Protein AF-A0A0A8K6M9-F1 (afdb_monomer_lite)

Radius of gyration: 19.31 Å; chains: 1; bounding box: 68×28×31 Å

Foldseek 3Di:
DDDDDDPDDPPPDPPDDPPPPPLLNVLLCLLLVLLVCLVVVHDDDPVSLVSNLVSLVSNLVPDPDPVSNVSSQVSNCSSPVDGDDD

Organism: NCBI:txid1384459

Structure (mmCIF, N/CA/C/O backbone):
data_AF-A0A0A8K6M9-F1
#
_entry.id   AF-A0A0A8K6M9-F1
#
loop_
_atom_site.group_PDB
_atom_site.id
_atom_site.type_symbol
_atom_site.label_atom_id
_atom_site.label_alt_id
_atom_site.label_comp_id
_atom_site.label_asym_id
_atom_site.label_entity_id
_atom_site.label_seq_id
_atom_site.pdbx_PDB_ins_code
_atom_site.Cartn_x
_atom_site.Cartn_y
_atom_site.Cartn_z
_atom_site.occupancy
_atom_site.B_iso_or_equiv
_atom_site.auth_seq_id
_atom_site.auth_comp_id
_atom_site.auth_asym_id
_atom_site.auth_atom_id
_atom_site.pdbx_PDB_model_num
ATOM 1 N N . MET A 1 1 ? -57.742 -23.180 -16.161 1.00 47.97 1 MET A N 1
ATOM 2 C CA . MET A 1 1 ? -56.474 -23.937 -16.089 1.00 47.97 1 MET A CA 1
ATOM 3 C C . MET A 1 1 ? -55.821 -23.929 -17.463 1.00 47.97 1 MET A C 1
ATOM 5 O O . MET A 1 1 ? -56.350 -24.564 -18.364 1.00 47.97 1 MET A O 1
ATOM 9 N N . ARG A 1 2 ? -54.737 -23.172 -17.658 1.00 47.09 2 ARG A N 1
ATOM 10 C CA . ARG A 1 2 ? -53.876 -23.257 -18.849 1.00 47.09 2 ARG A CA 1
ATOM 11 C C . ARG A 1 2 ? -52.430 -23.078 -18.392 1.00 47.09 2 ARG A C 1
ATOM 13 O O . ARG A 1 2 ? -52.136 -22.169 -17.622 1.00 47.09 2 ARG A O 1
ATOM 20 N N . ALA A 1 3 ? -51.609 -24.052 -18.765 1.00 45.12 3 ALA A N 1
ATOM 21 C CA . ALA A 1 3 ? -50.292 -24.325 -18.217 1.00 45.12 3 ALA A CA 1
ATOM 22 C C . ALA A 1 3 ? -49.302 -23.182 -18.481 1.00 45.12 3 ALA A C 1
ATOM 24 O O . ALA A 1 3 ? -49.206 -22.665 -19.592 1.00 45.12 3 ALA A O 1
ATOM 25 N N . ARG A 1 4 ? -48.568 -22.806 -17.431 1.00 52.00 4 ARG A N 1
ATOM 26 C CA . ARG A 1 4 ? -47.446 -21.869 -17.476 1.00 52.00 4 ARG A CA 1
ATOM 27 C C . ARG A 1 4 ? -46.248 -22.574 -18.112 1.00 52.00 4 ARG A C 1
ATOM 29 O O . ARG A 1 4 ? -45.699 -23.491 -17.509 1.00 52.00 4 ARG A O 1
ATOM 36 N N . ALA A 1 5 ? -45.839 -22.144 -19.301 1.00 48.72 5 ALA A N 1
ATOM 37 C CA . ALA A 1 5 ? -44.541 -22.501 -19.858 1.00 48.72 5 ALA A CA 1
ATOM 38 C C . ALA A 1 5 ? -43.476 -21.612 -19.196 1.00 48.72 5 ALA A C 1
ATOM 40 O O . ALA A 1 5 ? -43.298 -20.455 -19.571 1.00 48.72 5 ALA A O 1
ATOM 41 N N . PHE A 1 6 ? -42.815 -22.133 -18.162 1.00 51.09 6 PHE A N 1
ATOM 42 C CA . PHE A 1 6 ? -41.592 -21.541 -17.626 1.00 51.09 6 PHE A CA 1
ATOM 43 C C . PHE A 1 6 ? -40.447 -21.870 -18.588 1.00 51.09 6 PHE A C 1
ATOM 45 O O . PHE A 1 6 ? -39.918 -22.979 -18.580 1.00 51.09 6 PHE A O 1
ATOM 52 N N . ALA A 1 7 ? -40.088 -20.916 -19.445 1.00 53.69 7 ALA A N 1
ATOM 53 C CA . ALA A 1 7 ? -38.843 -20.975 -20.196 1.00 53.69 7 ALA A CA 1
ATOM 54 C C . ALA A 1 7 ? -37.688 -20.707 -19.220 1.00 53.69 7 ALA A C 1
ATOM 56 O O . ALA A 1 7 ? -37.486 -19.579 -18.771 1.00 53.69 7 ALA A O 1
ATOM 57 N N . ALA A 1 8 ? -36.969 -21.763 -18.844 1.00 52.16 8 ALA A N 1
ATOM 58 C CA . ALA A 1 8 ? -35.749 -21.665 -18.060 1.00 52.16 8 ALA A CA 1
ATOM 59 C C . ALA A 1 8 ? -34.637 -21.079 -18.942 1.00 52.16 8 ALA A C 1
ATOM 61 O O . ALA A 1 8 ? -34.100 -21.755 -19.818 1.00 52.16 8 ALA A O 1
ATOM 62 N N . ILE A 1 9 ? -34.310 -19.806 -18.726 1.00 64.94 9 ILE A N 1
ATOM 63 C CA . ILE A 1 9 ? -33.105 -19.190 -19.279 1.00 64.94 9 ILE A CA 1
ATOM 64 C C . ILE A 1 9 ? -31.931 -19.725 -18.457 1.00 64.94 9 ILE A C 1
ATOM 66 O O . ILE A 1 9 ? -31.712 -19.307 -17.322 1.00 64.94 9 ILE A O 1
ATOM 70 N N . VAL A 1 10 ? -31.198 -20.684 -19.019 1.00 60.12 10 VAL A N 1
ATOM 71 C CA . VAL A 1 10 ? -29.897 -21.104 -18.495 1.00 60.12 10 VAL A CA 1
ATOM 72 C C . VAL A 1 10 ? -28.905 -19.996 -18.840 1.00 60.12 10 VAL A C 1
ATOM 74 O O . VAL A 1 10 ? -28.395 -19.926 -19.956 1.00 60.12 10 VAL A O 1
ATOM 77 N N . LEU A 1 11 ? -28.669 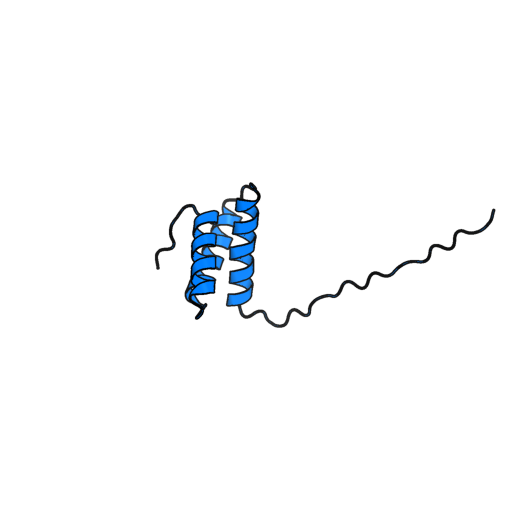-19.088 -17.894 1.00 56.53 11 LEU A N 1
ATOM 78 C CA . LEU A 1 11 ? -27.522 -18.187 -17.939 1.00 56.53 11 LEU A CA 1
ATOM 79 C C . LEU A 1 11 ? -26.265 -19.045 -17.765 1.00 56.53 11 LEU A C 1
ATOM 81 O O . LEU A 1 11 ? -25.962 -19.505 -16.665 1.00 56.53 11 LEU A O 1
ATOM 85 N N . LEU A 1 12 ? -25.562 -19.294 -18.873 1.00 49.84 12 LEU A N 1
ATOM 86 C CA . LEU A 1 12 ? -24.191 -19.791 -18.855 1.00 49.84 12 LEU A CA 1
ATOM 87 C C . LEU A 1 12 ? -23.342 -18.770 -18.091 1.00 49.84 12 LEU A C 1
ATOM 89 O O . LEU A 1 12 ? -22.989 -17.720 -18.625 1.00 49.84 12 LEU A O 1
ATOM 93 N N . ALA A 1 13 ? -23.014 -19.082 -16.839 1.00 53.78 13 ALA A N 1
ATOM 94 C CA . ALA A 1 13 ? -21.902 -18.447 -16.159 1.00 53.78 13 ALA A CA 1
ATOM 95 C C . ALA A 1 13 ? -20.634 -18.818 -16.936 1.00 53.78 13 ALA A C 1
ATOM 97 O O . ALA A 1 13 ? -20.213 -19.976 -16.953 1.00 53.78 13 ALA A O 1
ATOM 98 N N . SER A 1 14 ? -20.047 -17.843 -17.621 1.00 51.19 14 SER A N 1
ATOM 99 C CA . SER A 1 14 ? -18.685 -17.930 -18.125 1.00 51.19 14 SER A CA 1
ATOM 100 C C . SER A 1 14 ? -17.747 -18.065 -16.928 1.00 51.19 14 SER A C 1
ATOM 102 O O . SER A 1 14 ? -17.291 -17.074 -16.364 1.00 51.19 14 SER A O 1
ATOM 104 N N . ALA A 1 15 ? -17.488 -19.308 -16.526 1.00 52.31 15 ALA A N 1
ATOM 105 C CA . ALA A 1 15 ? -16.336 -19.659 -15.721 1.00 52.31 15 ALA A CA 1
ATOM 106 C C . ALA A 1 15 ? -15.095 -19.303 -16.549 1.00 52.31 15 ALA A C 1
ATOM 108 O O . ALA A 1 15 ? -14.700 -20.035 -17.461 1.00 52.31 15 ALA A O 1
ATOM 109 N N . GLY A 1 16 ? -14.529 -18.126 -16.276 1.00 48.88 16 GLY A N 1
ATOM 110 C CA . GLY A 1 16 ? -13.179 -17.796 -16.703 1.00 48.88 16 GLY A CA 1
ATOM 111 C C . GLY A 1 16 ? -12.263 -18.929 -16.255 1.00 48.88 16 GLY A C 1
ATOM 112 O O . GLY A 1 16 ? -12.293 -19.337 -15.096 1.00 48.88 16 GLY A O 1
ATOM 113 N N . HIS A 1 17 ? -11.520 -19.501 -17.196 1.00 44.75 17 HIS A N 1
ATOM 114 C CA . HIS A 1 17 ? -10.521 -20.516 -16.898 1.00 44.75 17 HIS A CA 1
ATOM 115 C C . HIS A 1 17 ? -9.519 -19.945 -15.885 1.00 44.75 17 HIS A C 1
ATOM 117 O O . HIS A 1 17 ? -8.842 -18.973 -16.233 1.00 44.75 17 HIS A O 1
ATOM 123 N N . PRO A 1 18 ? -9.331 -20.548 -14.697 1.00 48.03 18 PRO A N 1
ATOM 124 C CA . PRO A 1 18 ? -8.140 -20.285 -13.923 1.00 48.03 18 PRO A CA 1
ATOM 125 C C . PRO A 1 18 ? -7.019 -21.064 -14.617 1.00 48.03 18 PRO A C 1
ATOM 127 O O . PRO A 1 18 ? -6.691 -22.193 -14.258 1.00 48.03 18 PRO A O 1
ATOM 130 N N . GLY A 1 19 ? -6.432 -20.473 -15.662 1.00 53.12 19 GLY A N 1
ATOM 131 C CA . GLY A 1 19 ? -5.014 -20.732 -15.893 1.00 53.12 19 GLY A CA 1
ATOM 132 C C . GLY A 1 19 ? -4.272 -20.400 -14.593 1.00 53.12 19 GLY A C 1
ATOM 133 O O . GLY A 1 19 ? -4.781 -19.582 -13.823 1.00 53.12 19 GLY A O 1
ATOM 134 N N . PRO A 1 20 ? -3.126 -21.029 -14.290 1.00 45.69 20 PRO A N 1
ATOM 135 C CA . PRO A 1 20 ? -2.387 -20.692 -13.085 1.00 45.69 20 PRO A CA 1
ATOM 136 C C . PRO A 1 20 ? -2.068 -19.199 -13.152 1.00 45.69 20 PRO A C 1
ATOM 138 O O . PRO A 1 20 ? -1.218 -18.776 -13.937 1.00 45.69 20 PRO A O 1
ATOM 141 N N . ALA A 1 21 ? -2.804 -18.390 -12.390 1.00 53.91 21 ALA A N 1
ATOM 142 C CA . ALA A 1 21 ? -2.458 -17.002 -12.197 1.00 53.91 21 ALA A CA 1
ATOM 143 C C . ALA A 1 21 ? -1.071 -17.053 -11.567 1.00 53.91 21 ALA A C 1
ATOM 145 O O . ALA A 1 21 ? -0.893 -17.631 -10.491 1.00 53.91 21 ALA A O 1
ATOM 146 N N . SER A 1 22 ? -0.062 -16.551 -12.281 1.00 59.59 22 SER A N 1
ATOM 147 C CA . SER A 1 22 ? 1.260 -16.343 -11.699 1.00 59.59 22 SER A CA 1
ATOM 148 C C . SER A 1 22 ? 1.039 -15.655 -10.357 1.00 59.59 22 SER A C 1
ATOM 150 O O . SER A 1 22 ? 0.270 -14.701 -10.321 1.00 59.59 22 SER A O 1
ATOM 152 N N . ALA A 1 23 ? 1.652 -16.133 -9.271 1.00 60.94 23 ALA A N 1
ATOM 153 C CA . ALA A 1 23 ? 1.354 -15.659 -7.911 1.00 60.94 23 ALA A CA 1
ATOM 154 C C . ALA A 1 23 ? 1.291 -14.117 -7.807 1.00 60.94 23 ALA A C 1
ATOM 156 O O . ALA A 1 23 ? 0.400 -13.579 -7.166 1.00 60.94 23 ALA A O 1
ATOM 157 N N . SER A 1 24 ? 2.132 -13.413 -8.576 1.00 74.25 24 SER A N 1
ATOM 158 C CA . SER A 1 24 ? 2.127 -11.951 -8.717 1.00 74.25 24 SER A CA 1
ATOM 159 C C . SER A 1 24 ? 0.812 -11.321 -9.209 1.00 74.25 24 SER A C 1
ATOM 161 O O . SER A 1 24 ? 0.535 -10.186 -8.835 1.00 74.25 24 SER A O 1
ATOM 163 N N . ALA A 1 25 ? 0.038 -11.983 -10.070 1.00 83.44 25 ALA A N 1
ATOM 164 C CA . ALA A 1 25 ? -1.244 -11.475 -10.558 1.00 83.44 25 ALA A CA 1
ATOM 165 C C . ALA A 1 25 ? -2.324 -11.605 -9.478 1.00 83.44 25 ALA A C 1
ATOM 167 O O . ALA A 1 25 ? -2.995 -10.623 -9.183 1.00 83.44 25 ALA A O 1
ATOM 168 N N . ALA A 1 26 ? -2.406 -12.770 -8.829 1.00 91.81 26 ALA A N 1
ATOM 169 C CA . ALA A 1 26 ? -3.323 -12.993 -7.712 1.00 91.81 26 ALA A CA 1
ATOM 170 C C . ALA A 1 26 ? -3.001 -12.070 -6.522 1.00 91.81 26 ALA A C 1
ATOM 172 O O . ALA A 1 26 ? -3.899 -11.489 -5.920 1.00 91.81 26 ALA A O 1
ATOM 173 N N . ASP A 1 27 ? -1.713 -11.873 -6.225 1.00 96.00 27 ASP A N 1
ATOM 174 C CA . ASP A 1 27 ? -1.253 -10.921 -5.210 1.00 96.00 27 ASP A CA 1
ATOM 175 C C . ASP A 1 27 ? -1.650 -9.474 -5.560 1.00 96.00 27 ASP A C 1
ATOM 177 O O . ASP A 1 27 ? -2.063 -8.710 -4.688 1.00 96.00 27 ASP A O 1
ATOM 181 N N . GLY A 1 28 ? -1.566 -9.099 -6.840 1.00 95.50 28 GLY A N 1
ATOM 182 C CA . GLY A 1 28 ? -2.009 -7.791 -7.321 1.00 95.50 28 GLY A CA 1
ATOM 183 C C . GLY A 1 28 ? -3.522 -7.594 -7.196 1.00 95.50 28 GLY A C 1
ATOM 184 O O . GLY A 1 28 ? -3.959 -6.546 -6.730 1.00 95.50 28 GLY A O 1
ATOM 185 N N . GLU A 1 29 ? -4.320 -8.599 -7.558 1.00 96.88 29 GLU A N 1
ATOM 186 C CA . GLU A 1 29 ? -5.783 -8.566 -7.423 1.00 96.88 29 GLU A CA 1
ATOM 187 C C . GLU A 1 29 ? -6.219 -8.465 -5.957 1.00 96.88 29 GLU A C 1
ATOM 189 O O . GLU A 1 29 ? -7.076 -7.647 -5.630 1.00 96.88 29 GLU A O 1
ATOM 194 N N . LEU A 1 30 ? -5.594 -9.237 -5.061 1.00 97.56 30 LEU A N 1
ATOM 195 C CA . LEU A 1 30 ? -5.859 -9.158 -3.622 1.00 97.56 30 LEU A CA 1
ATOM 196 C C . LEU A 1 30 ? -5.485 -7.787 -3.049 1.00 97.56 30 LEU A C 1
ATOM 198 O O . LEU A 1 30 ? -6.261 -7.210 -2.289 1.00 97.56 30 LEU A O 1
ATOM 202 N N . CYS A 1 31 ? -4.326 -7.248 -3.440 1.00 97.94 31 CYS A N 1
ATOM 203 C CA . CYS A 1 31 ? -3.871 -5.929 -3.010 1.00 97.94 31 CYS A CA 1
ATOM 204 C C . CYS A 1 31 ? -4.856 -4.822 -3.415 1.00 97.94 31 CYS A C 1
ATOM 206 O O . CYS A 1 31 ? -5.324 -4.053 -2.574 1.00 97.94 31 CYS A O 1
ATOM 208 N N . LEU A 1 32 ? -5.192 -4.759 -4.706 1.00 98.12 32 LEU A N 1
ATOM 209 C CA . LEU A 1 32 ? -6.070 -3.722 -5.242 1.00 98.12 32 LEU A CA 1
ATOM 210 C C . LEU A 1 32 ? -7.507 -3.888 -4.734 1.00 98.12 32 LEU A C 1
ATOM 212 O O . LEU A 1 32 ? -8.116 -2.907 -4.327 1.00 98.12 32 LEU A O 1
ATOM 216 N N . GLY A 1 33 ? -8.026 -5.116 -4.665 1.00 98.25 33 GLY A N 1
ATOM 217 C CA . GLY A 1 33 ? -9.378 -5.374 -4.167 1.00 98.25 33 GLY A CA 1
ATOM 218 C C . GLY A 1 33 ? -9.557 -5.019 -2.687 1.00 98.25 33 GLY A C 1
ATOM 219 O O . GLY A 1 33 ? -10.617 -4.539 -2.286 1.00 98.25 33 GLY A O 1
ATOM 220 N N . ALA A 1 34 ? -8.527 -5.207 -1.857 1.00 98.38 34 ALA A N 1
ATOM 221 C CA . ALA A 1 34 ? -8.555 -4.757 -0.466 1.00 98.38 34 ALA A CA 1
ATOM 222 C C . ALA A 1 34 ? -8.573 -3.224 -0.361 1.00 98.38 34 ALA A C 1
ATOM 224 O O . ALA A 1 34 ? -9.357 -2.678 0.416 1.00 98.38 34 ALA A O 1
ATOM 225 N N . ALA A 1 35 ? -7.772 -2.528 -1.173 1.00 98.31 35 ALA A N 1
ATOM 226 C CA . ALA A 1 35 ? -7.794 -1.068 -1.235 1.00 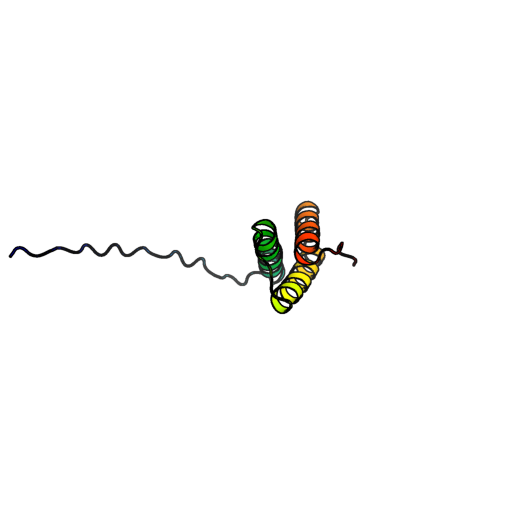98.31 35 ALA A CA 1
ATOM 227 C C . ALA A 1 35 ? -9.148 -0.533 -1.730 1.00 98.31 35 ALA A C 1
ATOM 229 O O . ALA A 1 35 ? -9.707 0.359 -1.103 1.00 98.31 35 ALA A O 1
ATOM 230 N N . GLU A 1 36 ? -9.743 -1.143 -2.759 1.00 98.44 36 GLU A N 1
ATOM 2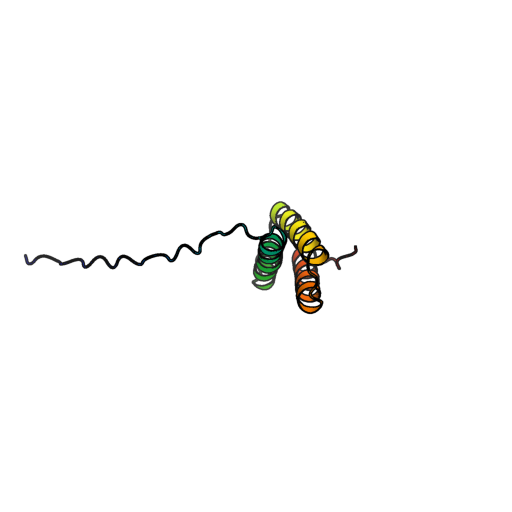31 C CA . GLU A 1 36 ? -11.082 -0.784 -3.249 1.00 98.44 36 GLU A CA 1
ATOM 232 C C . GLU A 1 36 ? -12.162 -0.920 -2.163 1.00 98.44 36 GLU A C 1
ATOM 234 O O . GLU A 1 36 ? -13.068 -0.087 -2.074 1.00 98.44 36 GLU A O 1
ATOM 239 N N . LYS A 1 37 ? -12.076 -1.946 -1.301 1.00 97.94 37 LYS A N 1
ATOM 240 C CA . LYS A 1 37 ? -12.977 -2.071 -0.144 1.00 97.94 37 LYS A CA 1
ATOM 241 C C . LYS A 1 37 ? -12.824 -0.880 0.806 1.00 97.94 37 LYS A C 1
ATOM 243 O O . LYS A 1 37 ? -13.840 -0.307 1.206 1.00 97.94 37 LYS A O 1
ATOM 248 N N . VAL A 1 38 ? -11.584 -0.520 1.150 1.00 97.88 38 VAL A N 1
ATOM 249 C CA . VAL A 1 38 ? -11.274 0.604 2.052 1.00 97.88 38 VAL A CA 1
ATOM 250 C C . VAL A 1 38 ? -11.725 1.935 1.453 1.00 97.88 38 VAL A C 1
ATOM 252 O O . VAL A 1 38 ? -12.403 2.704 2.133 1.00 97.88 38 VAL A O 1
ATOM 255 N N . ASP A 1 39 ? -11.447 2.177 0.172 1.00 97.00 39 ASP A N 1
ATOM 256 C CA . ASP A 1 39 ? -11.899 3.367 -0.560 1.00 97.00 39 ASP A CA 1
ATOM 257 C C . ASP A 1 39 ? -13.432 3.444 -0.629 1.00 97.00 39 ASP A C 1
ATOM 259 O O . ASP A 1 39 ? -14.023 4.523 -0.562 1.00 97.00 39 ASP A O 1
ATOM 263 N N . GLY A 1 40 ? -14.098 2.286 -0.683 1.00 97.62 40 GLY A N 1
ATOM 264 C CA . GLY A 1 40 ? -15.548 2.152 -0.547 1.00 97.62 40 GLY A CA 1
ATOM 265 C C . GLY A 1 40 ? -16.087 2.382 0.872 1.00 97.62 40 GLY A C 1
ATOM 266 O O . GLY A 1 40 ? -17.290 2.234 1.092 1.00 97.62 40 GLY A O 1
ATOM 267 N N . GLY A 1 41 ? -15.232 2.722 1.840 1.00 97.69 41 GLY A N 1
ATOM 268 C CA . GLY A 1 41 ? -15.587 2.977 3.236 1.00 97.69 41 GLY A CA 1
ATOM 269 C C . GLY A 1 41 ? -15.759 1.720 4.092 1.00 97.69 41 GLY A C 1
ATOM 270 O O . GLY A 1 41 ? -16.247 1.816 5.220 1.00 97.69 41 GLY A O 1
ATOM 271 N N . GLN A 1 42 ? -15.390 0.540 3.586 1.00 98.12 42 GLN A N 1
ATOM 272 C CA . GLN A 1 42 ? -15.442 -0.697 4.364 1.00 98.12 42 GLN A CA 1
ATOM 273 C C . GLN A 1 42 ? -14.241 -0.783 5.308 1.00 98.12 42 GLN A C 1
ATOM 275 O O . GLN A 1 42 ? -13.128 -0.382 4.978 1.00 98.12 42 GLN A O 1
ATOM 280 N N . THR A 1 43 ? -14.466 -1.339 6.496 1.00 96.62 43 THR A N 1
ATOM 281 C CA . THR A 1 43 ? -13.392 -1.660 7.440 1.00 96.62 43 THR A CA 1
ATOM 282 C C . THR A 1 43 ? -12.963 -3.105 7.235 1.00 96.62 43 THR A C 1
ATOM 284 O O . THR A 1 43 ? -13.808 -3.998 7.256 1.00 96.62 43 THR A O 1
ATOM 287 N N . LEU A 1 44 ? -11.664 -3.324 7.049 1.00 96.81 44 LEU A N 1
ATOM 288 C CA . LEU A 1 44 ? -11.069 -4.655 6.964 1.00 96.81 44 LEU A CA 1
ATOM 289 C C . LEU A 1 44 ? -10.796 -5.213 8.365 1.00 96.81 44 LEU A C 1
ATOM 291 O O . LEU A 1 44 ? -10.480 -4.456 9.289 1.00 96.81 44 LEU A O 1
ATOM 295 N N . SER A 1 45 ? -10.894 -6.534 8.527 1.00 98.00 45 SER A N 1
ATOM 296 C CA . SER A 1 45 ? -10.398 -7.196 9.738 1.00 98.00 45 SER A CA 1
ATOM 297 C C . SER A 1 45 ? -8.868 -7.120 9.825 1.00 98.00 45 SER A C 1
ATOM 299 O O . SER A 1 45 ? -8.185 -6.840 8.840 1.00 98.00 45 SER A O 1
ATOM 301 N N . ALA A 1 46 ? -8.307 -7.399 11.004 1.00 97.56 46 ALA A N 1
ATOM 302 C CA . ALA A 1 46 ? -6.854 -7.453 11.165 1.00 97.56 46 ALA A CA 1
ATOM 303 C C . ALA A 1 46 ? -6.220 -8.521 10.255 1.00 97.56 46 ALA A C 1
ATOM 305 O O . ALA A 1 46 ? -5.182 -8.278 9.649 1.00 97.56 46 ALA A O 1
ATOM 306 N N . GLU A 1 47 ? -6.864 -9.681 10.114 1.00 97.56 47 GLU A N 1
ATOM 307 C CA . GLU A 1 47 ? -6.413 -10.749 9.222 1.00 97.56 47 GLU A CA 1
ATOM 308 C C . GLU A 1 47 ? -6.457 -10.323 7.748 1.00 97.56 47 GLU A C 1
ATOM 310 O O . GLU A 1 47 ? -5.498 -10.573 7.021 1.00 97.56 47 GLU A O 1
ATOM 315 N N . GLU A 1 48 ? -7.523 -9.636 7.317 1.00 97.62 48 GLU A N 1
ATOM 316 C CA . GLU A 1 48 ? -7.628 -9.099 5.953 1.00 97.62 48 GLU A CA 1
ATOM 317 C C . GLU A 1 48 ? -6.545 -8.048 5.672 1.00 97.62 48 GLU A C 1
ATOM 319 O O . GLU A 1 48 ? -5.970 -8.031 4.583 1.00 97.62 48 GLU A O 1
ATOM 324 N N . ILE A 1 49 ? -6.241 -7.188 6.651 1.00 98.12 49 ILE A N 1
ATOM 325 C CA . ILE A 1 49 ? -5.170 -6.190 6.541 1.00 98.12 49 ILE A CA 1
ATOM 326 C C . ILE A 1 49 ? -3.816 -6.879 6.372 1.00 98.12 49 ILE A C 1
ATOM 328 O O . ILE A 1 49 ? -3.058 -6.501 5.482 1.00 98.12 49 ILE A O 1
ATOM 332 N N . GLU A 1 50 ? -3.502 -7.891 7.183 1.00 97.94 50 GLU A N 1
ATOM 333 C CA . GLU A 1 50 ? -2.218 -8.598 7.100 1.00 97.94 50 GLU A CA 1
ATOM 334 C C . GLU A 1 50 ? -2.071 -9.396 5.795 1.00 97.94 50 GLU A C 1
ATOM 336 O O . GLU A 1 50 ? -1.005 -9.385 5.169 1.00 97.94 50 GLU A O 1
ATOM 341 N N . GLU A 1 51 ? -3.144 -10.041 5.330 1.00 97.75 51 GLU A N 1
ATOM 342 C CA . GLU A 1 51 ? -3.152 -10.739 4.043 1.00 97.75 51 GLU A CA 1
ATOM 343 C C . GLU A 1 51 ? -2.915 -9.766 2.880 1.00 97.75 51 GLU A C 1
ATOM 345 O O . GLU A 1 51 ? -2.021 -9.986 2.053 1.00 97.75 51 GLU A O 1
ATOM 350 N N . ALA A 1 52 ? -3.652 -8.652 2.853 1.00 97.69 52 ALA A N 1
ATOM 351 C CA . ALA A 1 52 ? -3.518 -7.623 1.830 1.00 97.69 52 ALA A CA 1
ATOM 352 C C . ALA A 1 52 ? -2.152 -6.921 1.887 1.00 97.69 52 ALA A C 1
ATOM 354 O O . ALA A 1 52 ? -1.528 -6.720 0.845 1.00 97.69 52 ALA A O 1
ATOM 355 N N . ARG A 1 53 ? -1.625 -6.630 3.085 1.00 97.38 53 ARG A N 1
ATOM 356 C CA . ARG A 1 53 ? -0.265 -6.102 3.298 1.00 97.38 53 ARG A CA 1
ATOM 357 C C . ARG A 1 53 ? 0.774 -7.002 2.632 1.00 97.38 53 ARG A C 1
ATOM 359 O O . ARG A 1 53 ? 1.631 -6.521 1.885 1.00 97.38 53 ARG A O 1
ATOM 366 N N . GLY A 1 54 ? 0.688 -8.310 2.878 1.00 96.19 54 GLY A 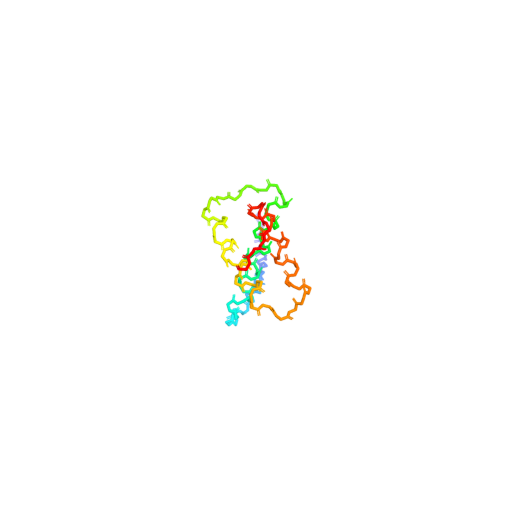N 1
ATOM 367 C CA . GLY A 1 54 ? 1.585 -9.299 2.287 1.00 96.19 54 GLY A CA 1
ATOM 368 C C . GLY A 1 54 ? 1.440 -9.405 0.767 1.00 96.19 54 GLY A C 1
ATOM 369 O O . GLY A 1 54 ? 2.449 -9.440 0.057 1.00 96.19 54 GLY A O 1
ATOM 370 N N . ALA A 1 55 ? 0.204 -9.425 0.265 1.00 97.44 55 ALA A N 1
ATOM 371 C CA . ALA A 1 55 ? -0.095 -9.481 -1.164 1.00 97.44 55 ALA A CA 1
ATOM 372 C C . ALA A 1 55 ? 0.445 -8.244 -1.901 1.00 97.44 55 ALA A C 1
ATOM 374 O O . ALA A 1 55 ? 1.204 -8.380 -2.861 1.00 97.44 55 ALA A O 1
ATOM 375 N N . CYS A 1 56 ? 0.177 -7.041 -1.388 1.00 97.12 56 CYS A N 1
ATOM 376 C CA . CYS A 1 56 ? 0.724 -5.798 -1.923 1.00 97.12 56 CYS A CA 1
ATOM 377 C C . CYS A 1 56 ? 2.258 -5.808 -1.945 1.00 97.12 56 CYS A C 1
ATOM 379 O O . CYS A 1 56 ? 2.854 -5.497 -2.973 1.00 97.12 56 CYS A O 1
ATOM 381 N N . GLY A 1 57 ? 2.918 -6.222 -0.857 1.00 95.94 57 GLY A N 1
ATOM 382 C CA . GLY A 1 57 ? 4.383 -6.289 -0.811 1.00 95.94 57 GLY A CA 1
ATOM 383 C C . GLY A 1 57 ? 4.983 -7.228 -1.867 1.00 95.94 57 GLY A C 1
ATOM 384 O O . GLY A 1 57 ? 5.972 -6.881 -2.524 1.00 95.94 57 GLY A O 1
ATOM 385 N N . ARG A 1 58 ? 4.363 -8.396 -2.089 1.00 95.94 58 ARG A N 1
ATOM 386 C CA . ARG A 1 58 ? 4.770 -9.325 -3.156 1.00 95.94 58 ARG A CA 1
ATOM 387 C C . ARG A 1 58 ? 4.502 -8.750 -4.545 1.00 95.94 58 ARG A C 1
ATOM 389 O O . ARG A 1 58 ? 5.389 -8.826 -5.393 1.00 95.94 58 ARG A O 1
ATOM 396 N N . ALA A 1 59 ? 3.348 -8.123 -4.767 1.00 95.50 59 ALA A N 1
ATOM 397 C CA . ALA A 1 59 ? 2.994 -7.495 -6.041 1.00 95.50 59 ALA A CA 1
ATOM 398 C C . ALA A 1 59 ? 3.934 -6.327 -6.406 1.00 95.50 59 ALA A C 1
ATOM 400 O O . ALA A 1 59 ? 4.420 -6.264 -7.537 1.00 95.50 59 ALA A O 1
ATOM 401 N N . ILE A 1 60 ? 4.265 -5.459 -5.439 1.00 95.19 60 ILE A N 1
ATOM 402 C CA . ILE A 1 60 ? 5.235 -4.355 -5.583 1.00 95.19 60 ILE A CA 1
ATOM 403 C C . ILE A 1 60 ? 6.613 -4.888 -5.982 1.00 95.19 60 ILE A C 1
ATOM 405 O O . ILE A 1 60 ? 7.275 -4.316 -6.847 1.00 95.19 60 ILE A O 1
ATOM 409 N N . THR A 1 61 ? 7.045 -5.982 -5.353 1.00 94.12 61 THR A N 1
ATOM 410 C CA . THR A 1 61 ? 8.362 -6.584 -5.602 1.00 94.12 61 THR A CA 1
ATOM 411 C C . THR A 1 61 ? 8.417 -7.323 -6.940 1.00 94.12 61 THR A C 1
ATOM 413 O O . THR A 1 61 ? 9.441 -7.296 -7.619 1.00 94.12 61 THR A O 1
ATOM 41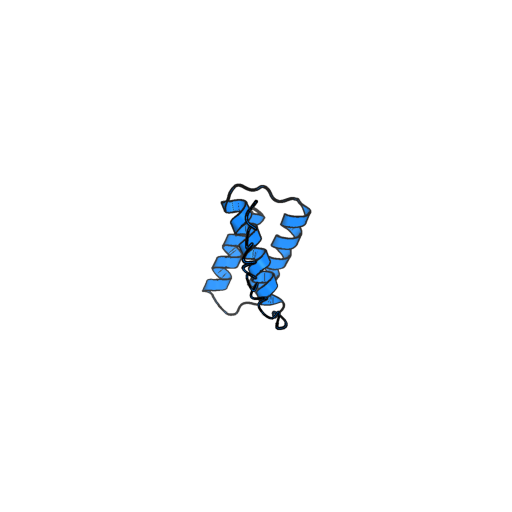6 N N . ALA A 1 62 ? 7.331 -7.995 -7.325 1.00 94.06 62 ALA A N 1
ATOM 417 C CA . ALA A 1 62 ? 7.285 -8.838 -8.515 1.00 94.06 62 ALA A CA 1
ATOM 418 C C . ALA A 1 62 ? 7.040 -8.059 -9.816 1.00 94.06 62 ALA A C 1
ATOM 420 O O . ALA A 1 62 ? 7.414 -8.536 -10.890 1.00 94.06 62 ALA A O 1
ATOM 421 N N . THR A 1 63 ? 6.412 -6.879 -9.754 1.00 92.06 63 THR A N 1
ATOM 422 C CA . THR A 1 63 ? 6.120 -6.106 -10.964 1.00 92.06 63 THR A CA 1
ATOM 423 C C . THR A 1 63 ? 7.360 -5.408 -11.527 1.00 92.06 63 THR A C 1
ATOM 425 O O . THR A 1 63 ? 8.121 -4.749 -10.823 1.00 92.06 63 THR A O 1
ATOM 428 N N . ALA A 1 64 ? 7.533 -5.505 -12.846 1.00 92.00 64 ALA A N 1
ATOM 429 C CA . ALA A 1 64 ? 8.524 -4.731 -13.593 1.00 92.00 64 ALA A CA 1
ATOM 430 C C . ALA A 1 64 ? 7.968 -3.383 -14.099 1.00 92.00 64 ALA A C 1
ATOM 432 O O . ALA A 1 64 ? 8.709 -2.571 -14.653 1.00 92.00 64 ALA A O 1
ATOM 433 N N . SER A 1 65 ? 6.661 -3.141 -13.952 1.00 92.81 65 SER A N 1
ATOM 434 C CA . SER A 1 65 ? 6.006 -1.924 -14.430 1.00 92.81 65 SER A CA 1
ATOM 435 C C . SER A 1 65 ? 6.005 -0.851 -13.347 1.00 92.81 65 SER A C 1
ATOM 437 O O . SER A 1 65 ? 5.414 -1.034 -12.286 1.00 92.81 65 SER A O 1
ATOM 439 N N . ILE A 1 66 ? 6.601 0.309 -13.640 1.00 93.44 66 ILE A N 1
ATOM 440 C CA . ILE A 1 66 ? 6.607 1.466 -12.727 1.00 93.44 66 ILE A CA 1
ATOM 441 C C . ILE A 1 66 ? 5.177 1.924 -12.407 1.00 93.44 66 ILE A C 1
ATOM 443 O O . ILE A 1 66 ? 4.881 2.272 -11.268 1.00 93.44 66 ILE A O 1
ATOM 447 N N . PHE A 1 67 ? 4.276 1.885 -13.392 1.00 94.69 67 PHE A N 1
ATOM 448 C CA . PHE A 1 67 ? 2.884 2.286 -13.197 1.00 94.69 67 PHE A CA 1
ATOM 449 C C . PHE A 1 67 ? 2.141 1.333 -12.262 1.00 94.69 67 PHE A C 1
ATOM 451 O O . PHE A 1 67 ? 1.472 1.788 -11.340 1.00 94.69 67 PHE A O 1
ATOM 458 N N . GLN A 1 68 ? 2.292 0.021 -12.460 1.00 93.62 68 GLN A N 1
ATOM 459 C CA . GLN A 1 68 ? 1.668 -0.961 -11.568 1.00 93.62 68 GLN A CA 1
ATOM 460 C C . GLN A 1 68 ? 2.278 -0.903 -10.172 1.00 93.62 68 GLN A C 1
ATOM 462 O O . GLN A 1 68 ? 1.555 -0.975 -9.187 1.00 93.62 68 GLN A O 1
ATOM 467 N N . LYS A 1 69 ? 3.598 -0.708 -10.082 1.00 95.12 69 LYS A N 1
ATOM 468 C CA . LYS A 1 69 ? 4.281 -0.523 -8.805 1.00 95.12 69 LYS A CA 1
ATOM 469 C C . LYS A 1 69 ? 3.669 0.628 -8.010 1.00 95.12 69 LYS A C 1
ATOM 471 O O . LYS A 1 69 ? 3.323 0.431 -6.853 1.00 95.12 69 LYS A O 1
ATOM 476 N N . TYR A 1 70 ? 3.478 1.785 -8.644 1.00 96.00 70 TYR A N 1
ATOM 477 C CA . TYR A 1 70 ? 2.832 2.928 -8.001 1.00 96.00 70 TYR A CA 1
ATOM 478 C C . TYR A 1 70 ? 1.405 2.598 -7.536 1.00 96.00 70 TYR A C 1
ATOM 480 O O . TYR A 1 70 ? 1.050 2.896 -6.403 1.00 96.00 70 TYR A O 1
ATOM 488 N N . GLN A 1 71 ? 0.603 1.918 -8.363 1.00 97.31 71 GLN A N 1
ATOM 489 C CA . GLN A 1 71 ? -0.752 1.502 -7.972 1.00 97.31 71 GLN A CA 1
ATOM 490 C C . GLN A 1 71 ? -0.754 0.587 -6.741 1.00 97.31 71 GLN A C 1
ATOM 492 O O . GLN A 1 71 ? -1.572 0.770 -5.844 1.00 97.31 71 GLN A O 1
ATOM 497 N N . PHE A 1 72 ? 0.173 -0.369 -6.669 1.00 97.50 72 PHE A N 1
ATOM 498 C CA . PHE A 1 72 ? 0.284 -1.252 -5.511 1.00 97.50 72 PHE A CA 1
ATOM 499 C C . PHE A 1 72 ? 0.817 -0.534 -4.264 1.00 97.50 72 PHE A C 1
ATOM 501 O O . PHE A 1 72 ? 0.393 -0.861 -3.161 1.00 97.50 72 PHE A O 1
ATOM 508 N N . GLU A 1 73 ? 1.712 0.447 -4.408 1.00 97.56 73 GLU A N 1
ATOM 509 C CA . GLU A 1 73 ? 2.186 1.273 -3.286 1.00 97.56 73 GLU A CA 1
ATOM 510 C C . GLU A 1 73 ? 1.064 2.148 -2.703 1.00 97.56 73 GLU A C 1
ATOM 512 O O . GLU A 1 73 ? 0.955 2.265 -1.480 1.00 97.56 73 GLU A O 1
ATOM 517 N N . GLU A 1 74 ? 0.193 2.707 -3.547 1.00 98.25 74 GLU A N 1
ATOM 518 C CA . GLU A 1 74 ? -0.980 3.464 -3.093 1.00 98.25 74 GLU A CA 1
ATOM 519 C C . GLU A 1 74 ? -2.022 2.546 -2.442 1.00 98.25 74 GLU A C 1
ATOM 521 O O . GLU A 1 74 ? -2.543 2.870 -1.376 1.00 98.25 74 GLU A O 1
ATOM 526 N N . ALA A 1 75 ? -2.269 1.365 -3.016 1.00 98.12 75 ALA A N 1
ATOM 527 C CA . ALA A 1 75 ? -3.148 0.363 -2.415 1.00 98.12 75 ALA A CA 1
ATOM 528 C C . ALA A 1 75 ? -2.617 -0.134 -1.059 1.00 98.12 75 ALA A C 1
ATOM 530 O O . ALA A 1 75 ? -3.372 -0.232 -0.092 1.00 98.12 75 ALA A O 1
ATOM 531 N N . TYR A 1 76 ? -1.305 -0.366 -0.948 1.00 98.19 76 TYR A N 1
ATOM 532 C CA . TYR A 1 76 ? -0.649 -0.692 0.318 1.00 98.19 76 TYR A CA 1
ATOM 533 C C . TYR A 1 76 ? -0.890 0.405 1.361 1.00 98.19 76 TYR A C 1
ATOM 535 O O . TYR A 1 76 ? -1.217 0.109 2.513 1.00 98.19 76 TYR A O 1
ATOM 543 N N . PHE A 1 77 ? -0.749 1.674 0.967 1.00 98.12 77 PHE A N 1
ATOM 544 C CA . PHE A 1 77 ? -1.005 2.802 1.857 1.00 98.12 77 PHE A CA 1
ATOM 545 C C . PHE A 1 77 ? -2.476 2.890 2.272 1.00 98.12 77 PHE A C 1
ATOM 547 O O . PHE A 1 77 ? -2.746 3.102 3.450 1.00 98.12 77 PHE A O 1
ATOM 554 N N . ALA A 1 78 ? -3.420 2.682 1.352 1.00 98.00 78 ALA A N 1
ATOM 555 C CA . ALA A 1 78 ? -4.847 2.676 1.669 1.00 98.00 78 ALA A CA 1
ATOM 556 C C . ALA A 1 78 ? -5.195 1.597 2.709 1.00 98.00 78 ALA A C 1
ATOM 558 O O . ALA A 1 78 ? -5.896 1.870 3.680 1.00 98.00 78 ALA A O 1
ATOM 559 N N . VAL A 1 79 ? -4.648 0.389 2.549 1.00 97.75 79 VAL A N 1
ATOM 560 C CA . VAL A 1 79 ? -4.906 -0.750 3.444 1.00 97.75 79 VAL A CA 1
ATOM 561 C C . VAL A 1 79 ? -4.246 -0.582 4.815 1.00 97.75 79 VAL A C 1
ATOM 563 O O . VAL A 1 79 ? -4.843 -0.918 5.834 1.00 97.75 79 VAL A O 1
ATOM 566 N N . THR A 1 80 ? -3.002 -0.099 4.856 1.00 96.94 80 THR A N 1
ATOM 567 C CA . THR A 1 80 ? -2.175 -0.139 6.078 1.00 96.94 80 THR A CA 1
ATOM 568 C C . THR A 1 80 ? -2.033 1.208 6.783 1.00 96.94 80 THR A C 1
ATOM 570 O O . THR A 1 80 ? -1.636 1.256 7.945 1.00 96.94 80 THR A O 1
ATOM 573 N N . GLY A 1 81 ? -2.296 2.315 6.086 1.00 96.75 81 GLY A N 1
ATOM 574 C CA . GLY A 1 81 ? -1.957 3.669 6.530 1.00 96.75 81 GLY A CA 1
ATOM 575 C C . GLY A 1 81 ? -0.452 3.974 6.521 1.00 96.75 81 GLY A C 1
ATOM 576 O O . GLY A 1 81 ? -0.040 5.070 6.907 1.00 96.75 81 GLY A O 1
ATOM 577 N N . GLU A 1 82 ? 0.388 3.034 6.081 1.00 95.88 82 GLU A N 1
ATOM 578 C CA . GLU A 1 82 ? 1.842 3.156 6.071 1.00 95.88 82 GLU A CA 1
ATOM 579 C C . GLU A 1 82 ? 2.370 3.240 4.640 1.00 95.88 82 GLU A C 1
ATOM 581 O O . GLU A 1 82 ? 1.881 2.581 3.725 1.00 95.88 82 GLU A O 1
ATOM 586 N N . ARG A 1 83 ? 3.416 4.042 4.420 1.00 95.00 83 ARG A N 1
ATOM 587 C CA . ARG A 1 83 ? 4.134 3.992 3.141 1.00 95.00 83 ARG A CA 1
ATOM 588 C C . ARG A 1 83 ? 4.936 2.703 3.076 1.00 95.00 83 ARG A C 1
ATOM 590 O O . ARG A 1 83 ? 5.663 2.401 4.024 1.00 95.00 83 ARG A O 1
ATOM 597 N N . TYR A 1 84 ? 4.842 1.998 1.950 1.00 91.69 84 TYR A N 1
ATOM 598 C CA . TYR A 1 84 ? 5.656 0.817 1.704 1.00 91.69 84 TYR A CA 1
ATOM 599 C C . TYR A 1 84 ? 7.141 1.171 1.832 1.00 91.69 84 TYR A C 1
ATOM 601 O O . TYR A 1 84 ? 7.632 2.141 1.247 1.00 91.69 84 TYR A O 1
ATOM 609 N N . LYS A 1 85 ? 7.844 0.397 2.653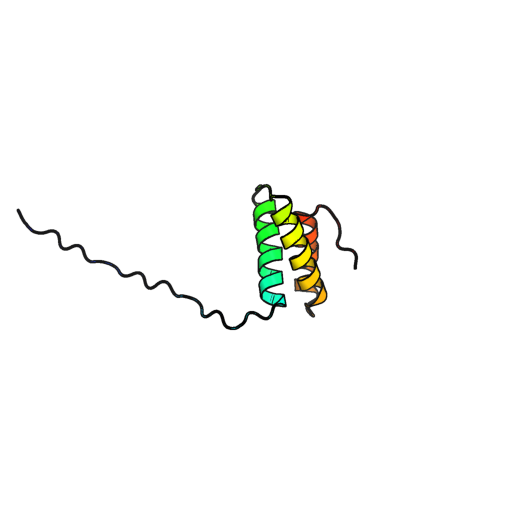 1.00 86.44 85 LYS A N 1
ATOM 610 C CA . LYS A 1 85 ? 9.290 0.468 2.833 1.00 86.44 85 LYS A CA 1
ATOM 611 C C . LYS A 1 85 ? 9.815 -0.934 2.576 1.00 86.44 85 LYS A C 1
ATOM 613 O O . LYS A 1 85 ? 9.292 -1.883 3.153 1.00 86.44 85 LYS A O 1
ATOM 618 N N . TYR A 1 86 ? 10.774 -0.997 1.662 1.00 66.12 86 TYR A N 1
ATOM 619 C CA . TYR A 1 86 ? 11.410 -2.205 1.139 1.00 66.12 86 TYR A CA 1
ATOM 620 C C . TYR A 1 86 ? 11.886 -3.146 2.247 1.00 66.12 86 TYR A C 1
ATOM 622 O O . TYR A 1 86 ? 12.495 -2.630 3.215 1.00 66.12 86 TYR A O 1
#

Secondary structure (DSSP, 8-state):
----------------------HHHHHHHHHHHHHHHHHTTPPPPHHHHHHHHHHHHHHHHH---HHHHHHHHHHHHHHHSS----

Sequence (86 aa):
MRARAFAAIVLLASAGHPGPASASAADGELCLGAAEKVDGGQTLSAEEIEEARGACGRAITATASIFQKYQFEEAYFAVTGERYKY

pLDDT: mean 83.8, std 19.8, range [44.75, 98.44]